Protein AF-A0AAU1U5H2-F1 (afdb_monomer_lite)

Sequence (170 aa):
MNDTTTEPVEILRILGTGVPALSTADEAAEWDKQLREWARSLLPKTRDILGSLPEEAESQRQAITRILGWTLRILDQACSPPRLVDATLHVDHLATACRLLANIVVSVGGGRILCTWCQDYGDDPRLIQVIEAGSGPGGSLFACVSCRARNGLRPLTDKQRLPSPAPAGE

InterPro domains:
  IPR046300 Domain of unknown function DUF6415 [PF19979] (13-102)

Secondary structure (DSSP, 8-state):
-------HHHHHHHHHT-PPPP-SHHHHHHHHHHHHHHHHHHHHHHHHHHHHS-GGGHHHHHHHHHHHHHHHHHHHS-S--SSHHHHHHHHHHHHHHHHHHHHHIIIIIT--EEETTTTEEESS-EEEEEE--SSS--EEEEE-HHHHHHHTPPPGGGS--PPPPPP---

Radius of gyration: 20.09 Å; chains: 1; bounding box: 40×36×72 Å

pLDDT: mean 88.79, std 10.79, range [35.53, 97.5]

Structure (mmCIF, N/CA/C/O backbone):
data_AF-A0AAU1U5H2-F1
#
_entry.id   AF-A0AAU1U5H2-F1
#
loop_
_atom_site.group_PDB
_atom_site.id
_atom_site.type_symbol
_atom_site.label_atom_id
_atom_site.label_alt_id
_atom_site.label_comp_id
_atom_site.label_asym_id
_atom_site.label_entity_id
_atom_site.label_seq_id
_atom_site.pdbx_PDB_ins_code
_atom_site.Cartn_x
_atom_site.Cartn_y
_atom_site.Cartn_z
_atom_site.occupancy
_atom_site.B_iso_or_equiv
_atom_site.auth_seq_id
_atom_site.auth_comp_id
_atom_site.auth_asym_id
_atom_site.auth_atom_id
_atom_site.pdbx_PDB_model_num
ATOM 1 N N . MET A 1 1 ? -13.087 10.249 -23.856 1.00 36.25 1 MET A N 1
ATOM 2 C CA . MET A 1 1 ? -11.828 9.940 -23.146 1.00 36.25 1 MET A CA 1
ATOM 3 C C . MET A 1 1 ? -12.238 9.269 -21.857 1.00 36.25 1 MET A C 1
ATOM 5 O O . MET A 1 1 ? -12.867 9.927 -21.044 1.00 36.25 1 MET A O 1
ATOM 9 N N . ASN A 1 2 ? -12.033 7.957 -21.747 1.00 35.53 2 ASN A N 1
ATOM 10 C CA . ASN A 1 2 ? -12.392 7.230 -20.535 1.00 35.53 2 ASN A CA 1
ATOM 11 C C . ASN A 1 2 ? -11.422 7.655 -19.435 1.00 35.53 2 ASN A C 1
ATOM 13 O O . ASN A 1 2 ? -10.212 7.518 -19.594 1.00 35.53 2 ASN A O 1
ATOM 17 N N . ASP A 1 3 ? -11.969 8.225 -18.371 1.00 42.59 3 ASP A N 1
ATOM 18 C CA . ASP A 1 3 ? -11.254 8.587 -17.156 1.00 42.59 3 ASP A CA 1
ATOM 19 C C . ASP A 1 3 ? -10.918 7.287 -16.409 1.00 42.59 3 ASP A C 1
ATOM 21 O O . ASP A 1 3 ? -11.628 6.848 -15.509 1.00 42.59 3 ASP A O 1
ATOM 25 N N . THR A 1 4 ? -9.897 6.567 -16.880 1.00 55.09 4 THR A N 1
ATOM 26 C CA . THR A 1 4 ? -9.386 5.346 -16.238 1.00 55.09 4 THR A CA 1
ATOM 27 C C . THR A 1 4 ? -8.499 5.721 -15.057 1.00 55.09 4 THR A C 1
ATOM 29 O O . THR A 1 4 ? -7.327 5.358 -14.980 1.00 55.09 4 THR A O 1
ATOM 32 N N . THR A 1 5 ? -9.047 6.480 -14.112 1.00 74.06 5 THR A N 1
ATOM 33 C CA . THR A 1 5 ? -8.438 6.614 -12.795 1.00 74.06 5 THR A CA 1
ATOM 34 C C . THR A 1 5 ? -8.618 5.280 -12.076 1.00 74.06 5 THR A C 1
ATOM 36 O O . THR A 1 5 ? -9.692 4.955 -11.583 1.00 74.06 5 THR A O 1
ATOM 39 N N . THR A 1 6 ? -7.568 4.455 -12.063 1.00 85.62 6 THR A N 1
ATOM 40 C CA . THR A 1 6 ? -7.579 3.203 -11.301 1.00 85.62 6 THR A CA 1
ATOM 41 C C . THR A 1 6 ? -7.810 3.522 -9.826 1.00 85.62 6 THR A C 1
ATOM 43 O O . THR A 1 6 ? -7.083 4.320 -9.226 1.00 85.62 6 THR A O 1
ATOM 46 N N . GLU A 1 7 ? -8.834 2.906 -9.239 1.00 91.25 7 GLU A N 1
ATOM 47 C CA . GLU A 1 7 ? -9.153 3.082 -7.827 1.00 91.25 7 GLU A CA 1
ATOM 48 C C . GLU A 1 7 ? -7.975 2.630 -6.937 1.00 91.25 7 GLU A C 1
ATOM 50 O O . GLU A 1 7 ? -7.360 1.595 -7.209 1.00 91.25 7 GLU A O 1
ATOM 55 N N . PRO A 1 8 ? -7.647 3.345 -5.844 1.00 92.38 8 PRO A N 1
ATOM 56 C CA . PRO A 1 8 ? -6.517 2.996 -4.976 1.00 92.38 8 PRO A CA 1
ATOM 57 C C . PRO A 1 8 ? -6.563 1.564 -4.421 1.00 92.38 8 PRO A C 1
ATOM 59 O O . PRO A 1 8 ? -5.525 0.920 -4.290 1.00 92.38 8 PRO A O 1
ATOM 62 N N . VAL A 1 9 ? -7.760 1.043 -4.126 1.00 89.75 9 VAL A N 1
ATOM 63 C CA . VAL A 1 9 ? -7.949 -0.348 -3.671 1.00 89.75 9 VAL A CA 1
ATOM 64 C C . VAL A 1 9 ? -7.539 -1.343 -4.755 1.00 89.75 9 VAL A C 1
ATOM 66 O O . VAL A 1 9 ? -6.907 -2.355 -4.463 1.00 89.75 9 VAL A O 1
ATOM 69 N N . GLU A 1 10 ? -7.845 -1.037 -6.013 1.00 92.00 10 GLU A N 1
ATOM 70 C CA . GLU A 1 10 ? -7.492 -1.885 -7.146 1.00 92.00 10 GLU A CA 1
ATOM 71 C C . GLU A 1 10 ? -5.977 -1.890 -7.385 1.00 92.00 10 GLU A C 1
ATOM 73 O O . GLU A 1 10 ? -5.389 -2.951 -7.588 1.00 92.00 10 GLU A O 1
ATOM 78 N N . ILE A 1 11 ? -5.315 -0.736 -7.239 1.00 92.94 11 ILE A N 1
ATOM 79 C CA . ILE A 1 11 ? -3.844 -0.646 -7.262 1.00 92.94 11 ILE A CA 1
ATOM 80 C C . ILE A 1 11 ? -3.232 -1.544 -6.177 1.00 92.94 11 ILE A C 1
ATOM 82 O O . ILE A 1 11 ? -2.281 -2.277 -6.445 1.00 92.94 11 ILE A O 1
ATOM 86 N N . LEU A 1 12 ? -3.780 -1.532 -4.956 1.00 91.94 12 LEU A N 1
ATOM 87 C CA . LEU A 1 12 ? -3.311 -2.402 -3.869 1.00 91.94 12 LEU A CA 1
ATOM 88 C C . LEU A 1 12 ? -3.532 -3.880 -4.174 1.00 91.94 12 LEU A C 1
ATOM 90 O O . LEU A 1 12 ? -2.661 -4.687 -3.859 1.00 91.94 12 LEU A O 1
ATOM 94 N N . ARG A 1 13 ? -4.656 -4.232 -4.803 1.00 90.19 13 ARG A N 1
ATOM 95 C CA . ARG A 1 13 ? -4.951 -5.606 -5.216 1.00 90.19 13 ARG A CA 1
ATOM 96 C C . ARG A 1 13 ? -3.956 -6.099 -6.265 1.00 90.19 13 ARG A C 1
ATOM 98 O O . ARG A 1 13 ? -3.394 -7.177 -6.094 1.00 90.19 13 ARG A O 1
ATOM 105 N N . ILE A 1 14 ? -3.701 -5.295 -7.300 1.00 92.25 14 ILE A N 1
ATOM 106 C CA . ILE A 1 14 ? -2.737 -5.613 -8.365 1.00 92.25 14 ILE A CA 1
ATOM 107 C C . ILE A 1 14 ? -1.327 -5.727 -7.785 1.00 92.25 14 ILE A C 1
ATOM 109 O O . ILE A 1 14 ? -0.633 -6.711 -8.011 1.00 92.25 14 ILE A O 1
ATOM 113 N N . LEU A 1 15 ? -0.899 -4.746 -6.990 1.00 92.12 15 LEU A N 1
ATOM 114 C CA . LEU A 1 15 ? 0.436 -4.772 -6.403 1.00 92.12 15 LEU A CA 1
ATOM 115 C C . LEU A 1 15 ? 0.559 -5.809 -5.290 1.00 92.12 15 LEU A C 1
ATOM 117 O O . LEU A 1 15 ? 1.676 -6.206 -4.986 1.00 92.12 15 LEU A O 1
ATOM 121 N N . GLY A 1 16 ? -0.530 -6.260 -4.668 1.00 86.31 16 GLY A N 1
ATOM 122 C CA . GLY A 1 16 ? -0.526 -7.261 -3.598 1.00 86.31 16 GLY A CA 1
ATOM 123 C C . GLY A 1 16 ? 0.064 -8.604 -4.027 1.00 86.31 16 GLY A C 1
ATOM 124 O O . GLY A 1 16 ? 0.671 -9.286 -3.205 1.00 86.31 16 GLY A O 1
ATOM 125 N N . THR A 1 17 ?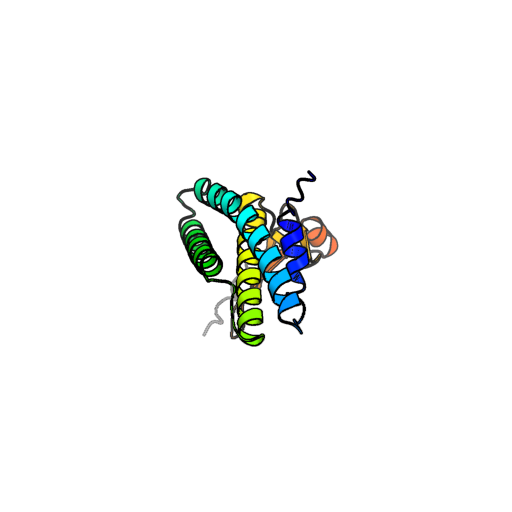 -0.020 -8.941 -5.317 1.00 87.12 17 THR A N 1
ATOM 126 C CA . THR A 1 17 ? 0.615 -10.139 -5.893 1.00 87.12 17 THR A CA 1
ATOM 127 C C . THR A 1 17 ? 2.094 -9.945 -6.239 1.00 87.12 17 THR A C 1
ATOM 129 O O . THR A 1 17 ? 2.753 -10.898 -6.638 1.00 87.12 17 THR A O 1
ATOM 132 N N . GLY A 1 18 ? 2.625 -8.730 -6.069 1.00 86.38 18 GLY A N 1
ATOM 133 C CA . GLY A 1 18 ? 3.958 -8.338 -6.525 1.00 86.38 18 GLY A CA 1
ATOM 134 C C . GLY A 1 18 ? 3.970 -7.883 -7.986 1.00 86.38 18 GLY A C 1
ATOM 135 O O . GLY A 1 18 ? 3.029 -8.135 -8.738 1.00 86.38 18 GLY A O 1
ATOM 136 N N . VAL A 1 19 ? 5.043 -7.189 -8.373 1.00 89.56 19 VAL A N 1
ATOM 137 C CA . VAL A 1 19 ? 5.346 -6.935 -9.788 1.00 89.56 19 VAL A CA 1
ATOM 138 C C . VAL A 1 19 ? 5.769 -8.272 -10.410 1.00 89.56 19 VAL A C 1
ATOM 140 O O . VAL A 1 19 ? 6.526 -9.011 -9.773 1.00 89.56 19 VAL A O 1
ATOM 143 N N . PRO A 1 20 ? 5.279 -8.632 -11.609 1.00 89.62 20 PRO A N 1
ATOM 144 C CA . PRO A 1 20 ? 5.731 -9.840 -12.287 1.00 89.62 20 PRO A CA 1
ATOM 145 C C . PRO A 1 20 ? 7.242 -9.793 -12.537 1.00 89.62 20 PRO A C 1
ATOM 147 O O . PRO A 1 20 ? 7.816 -8.726 -12.741 1.00 89.62 20 PRO A O 1
ATOM 150 N N . ALA A 1 21 ? 7.886 -10.961 -12.554 1.00 93.00 21 ALA A N 1
ATOM 151 C CA . ALA A 1 21 ? 9.296 -11.056 -12.913 1.00 93.00 21 ALA A CA 1
ATOM 152 C C . ALA A 1 21 ? 9.503 -10.531 -14.343 1.00 93.00 21 ALA A C 1
ATOM 154 O O . ALA A 1 21 ? 8.930 -11.067 -15.291 1.00 93.00 21 ALA A O 1
ATOM 155 N N . LEU A 1 22 ? 10.309 -9.479 -14.479 1.00 93.75 22 LEU A N 1
ATOM 156 C CA . LEU A 1 22 ? 10.564 -8.808 -15.749 1.00 93.75 22 LEU A CA 1
ATOM 157 C C . LEU A 1 22 ? 11.704 -9.509 -16.484 1.00 93.75 22 LEU A C 1
ATOM 159 O O . LEU A 1 22 ? 12.770 -9.756 -15.916 1.00 93.75 22 LEU A O 1
ATOM 163 N N . SER A 1 23 ? 11.483 -9.821 -17.755 1.00 93.69 23 SER A N 1
ATOM 164 C CA . SER A 1 23 ? 12.444 -10.528 -18.604 1.00 93.69 23 SER A CA 1
ATOM 165 C C . SER A 1 23 ? 13.082 -9.626 -19.659 1.00 93.69 23 SER A C 1
ATOM 167 O O . SER A 1 23 ? 14.143 -9.953 -20.194 1.00 93.69 23 SER A O 1
ATOM 169 N N . THR A 1 24 ? 12.471 -8.469 -19.933 1.00 94.00 24 THR A N 1
ATOM 170 C CA . THR A 1 24 ? 12.928 -7.524 -20.958 1.00 94.00 24 THR A CA 1
ATOM 171 C C . THR A 1 24 ? 12.901 -6.072 -20.480 1.00 94.00 24 THR A C 1
ATOM 173 O O . THR A 1 24 ? 12.188 -5.706 -19.545 1.00 94.00 24 THR A O 1
ATOM 176 N N . ALA A 1 25 ? 13.694 -5.224 -21.142 1.00 90.31 25 ALA A N 1
ATOM 177 C CA . ALA A 1 25 ? 13.701 -3.786 -20.881 1.00 90.31 25 ALA A CA 1
ATOM 178 C C . ALA A 1 25 ? 12.369 -3.121 -21.268 1.00 90.31 25 ALA A C 1
ATOM 180 O O . ALA A 1 25 ? 11.946 -2.186 -20.594 1.00 90.31 25 ALA A O 1
ATOM 181 N N . ASP A 1 26 ? 11.691 -3.631 -22.299 1.00 91.00 26 ASP A N 1
ATOM 182 C CA . ASP A 1 26 ? 10.397 -3.113 -22.750 1.00 91.00 26 ASP A CA 1
ATOM 183 C C . ASP A 1 26 ? 9.290 -3.392 -21.722 1.00 91.00 26 ASP A C 1
ATOM 185 O O . ASP A 1 26 ? 8.517 -2.495 -21.390 1.00 91.00 26 ASP A O 1
ATOM 189 N N . GLU A 1 27 ? 9.258 -4.599 -21.140 1.00 93.75 27 GLU A N 1
ATOM 190 C CA . GLU A 1 27 ? 8.355 -4.921 -20.023 1.00 93.75 27 GLU A CA 1
ATOM 191 C C . GLU A 1 27 ? 8.597 -3.997 -18.824 1.00 93.75 27 GLU A C 1
ATOM 193 O O . GLU A 1 27 ? 7.647 -3.495 -18.222 1.00 93.75 27 GLU A O 1
ATOM 198 N N . ALA A 1 28 ? 9.867 -3.743 -18.490 1.00 93.12 28 ALA A N 1
ATOM 199 C CA . ALA A 1 28 ? 10.224 -2.832 -17.408 1.00 93.12 28 ALA A CA 1
ATOM 200 C C . ALA A 1 28 ? 9.790 -1.388 -17.697 1.00 93.12 28 ALA A C 1
ATOM 202 O O . ALA A 1 28 ? 9.298 -0.709 -16.796 1.00 93.12 28 ALA A O 1
ATOM 203 N N . ALA A 1 29 ? 9.929 -0.926 -18.942 1.00 91.94 29 ALA A N 1
ATOM 204 C CA . ALA A 1 29 ? 9.507 0.408 -19.357 1.00 91.94 29 ALA A CA 1
ATOM 205 C C . ALA A 1 29 ? 7.981 0.585 -19.291 1.00 91.94 29 ALA A C 1
ATOM 207 O O . ALA A 1 29 ? 7.507 1.629 -18.839 1.00 91.94 29 ALA A O 1
ATOM 208 N N . GLU A 1 30 ? 7.208 -0.432 -19.686 1.00 93.56 30 GLU A N 1
ATOM 209 C CA . GLU A 1 30 ? 5.744 -0.380 -19.597 1.00 93.56 30 GLU A CA 1
ATOM 210 C C . GLU A 1 30 ? 5.274 -0.355 -18.136 1.00 93.56 30 GLU A C 1
ATOM 212 O O . GLU A 1 30 ? 4.434 0.469 -17.763 1.00 93.56 30 GLU A O 1
ATOM 217 N N . TRP A 1 31 ? 5.873 -1.185 -17.275 1.00 94.81 31 TRP A N 1
ATOM 218 C CA . TRP A 1 31 ? 5.592 -1.146 -15.838 1.00 94.81 31 TRP A CA 1
ATOM 219 C C . TRP A 1 31 ? 5.991 0.183 -15.195 1.00 94.81 31 TRP A C 1
ATOM 221 O O . TRP A 1 31 ? 5.205 0.739 -14.428 1.00 94.81 31 TRP A O 1
ATOM 231 N N . ASP A 1 32 ? 7.169 0.729 -15.512 1.00 94.25 32 ASP A N 1
ATOM 232 C CA . ASP A 1 32 ? 7.591 2.050 -15.027 1.00 94.25 32 ASP A CA 1
ATOM 233 C C . ASP A 1 32 ? 6.570 3.131 -15.407 1.00 94.25 32 ASP A C 1
ATOM 235 O O . ASP A 1 32 ? 6.125 3.895 -14.545 1.00 94.25 32 ASP A O 1
ATOM 239 N N . LYS A 1 33 ? 6.133 3.154 -16.671 1.00 94.25 33 LYS A N 1
ATOM 240 C CA . LYS A 1 33 ? 5.122 4.098 -17.155 1.00 94.25 33 LYS A CA 1
ATOM 241 C C . LYS A 1 33 ? 3.811 3.969 -16.374 1.00 94.25 33 LYS A C 1
ATOM 243 O O . LYS A 1 33 ? 3.332 4.971 -15.835 1.00 94.25 33 LYS A O 1
ATOM 248 N N . GLN A 1 34 ? 3.274 2.754 -16.255 1.00 95.12 34 GLN A N 1
ATOM 249 C CA . GLN A 1 34 ? 2.025 2.486 -15.535 1.00 95.12 34 GLN A CA 1
ATOM 250 C C . GLN A 1 34 ? 2.110 2.898 -14.056 1.00 95.12 34 GLN A C 1
ATOM 252 O O . GLN A 1 34 ? 1.203 3.549 -13.528 1.00 95.12 34 GLN A O 1
ATOM 257 N N . LEU A 1 35 ? 3.214 2.563 -13.382 1.00 95.56 35 LEU A N 1
ATOM 258 C CA . LEU A 1 35 ? 3.437 2.908 -11.976 1.00 95.56 35 LEU A CA 1
ATOM 259 C C . LEU A 1 35 ? 3.592 4.418 -11.775 1.00 95.56 35 LEU A C 1
ATOM 261 O O . LEU A 1 35 ? 3.073 4.966 -10.804 1.00 95.56 35 LEU A O 1
ATOM 265 N N . ARG A 1 36 ? 4.260 5.126 -12.691 1.00 95.56 36 ARG A N 1
ATOM 266 C CA . ARG A 1 36 ? 4.358 6.594 -12.640 1.00 95.56 36 ARG A CA 1
ATOM 267 C C . ARG A 1 36 ? 2.996 7.259 -12.787 1.00 95.56 36 ARG A C 1
ATOM 269 O O . ARG A 1 36 ? 2.733 8.246 -12.101 1.00 95.56 36 ARG A O 1
ATOM 276 N N . GLU A 1 37 ? 2.134 6.744 -13.658 1.00 95.62 37 GLU A N 1
ATOM 277 C CA . GLU A 1 37 ? 0.757 7.232 -13.800 1.00 95.62 37 GLU A CA 1
ATOM 278 C C . GLU A 1 37 ? -0.044 7.034 -12.507 1.00 95.62 37 GLU A C 1
ATOM 280 O O . GLU A 1 37 ? -0.654 7.985 -12.010 1.00 95.62 37 GLU A O 1
ATOM 285 N N . TRP A 1 38 ? 0.037 5.849 -11.896 1.00 96.56 38 TRP A N 1
ATOM 286 C CA . TRP A 1 38 ? -0.584 5.584 -10.594 1.00 96.56 38 TRP A CA 1
ATOM 287 C C . TRP A 1 38 ? -0.028 6.467 -9.477 1.00 96.56 38 TRP A C 1
ATOM 289 O O . TRP A 1 38 ? -0.790 7.063 -8.719 1.00 96.56 38 TRP A O 1
ATOM 299 N N . ALA A 1 39 ? 1.292 6.617 -9.375 1.00 96.12 39 ALA A N 1
ATOM 300 C CA . ALA A 1 39 ? 1.897 7.482 -8.369 1.00 96.12 39 ALA A CA 1
ATOM 301 C C . ALA A 1 39 ? 1.419 8.935 -8.524 1.00 96.12 39 ALA A C 1
ATOM 303 O O . ALA A 1 39 ? 1.044 9.571 -7.538 1.00 96.12 39 ALA A O 1
ATOM 304 N N . ARG A 1 40 ? 1.362 9.455 -9.759 1.00 95.75 40 ARG A N 1
ATOM 305 C CA . ARG A 1 40 ? 0.865 10.813 -10.041 1.00 95.75 40 ARG A CA 1
ATOM 306 C C . ARG A 1 40 ? -0.607 10.992 -9.680 1.00 95.75 40 ARG A C 1
ATOM 308 O O . ARG A 1 40 ? -0.960 12.070 -9.210 1.00 95.75 40 ARG A O 1
ATOM 315 N N . SER A 1 41 ? -1.446 9.970 -9.859 1.00 96.19 41 SER A N 1
ATOM 316 C CA . SER A 1 41 ? -2.862 10.039 -9.474 1.00 96.19 41 SER A CA 1
ATOM 317 C C . SER A 1 41 ? -3.075 9.934 -7.955 1.00 96.19 41 SER A C 1
ATOM 319 O O . SER A 1 41 ? -4.010 10.532 -7.419 1.00 96.19 41 SER A O 1
ATOM 321 N N . LEU A 1 42 ? -2.195 9.220 -7.242 1.00 96.12 42 LEU A N 1
ATOM 322 C CA . LEU A 1 42 ? -2.265 9.033 -5.788 1.00 96.12 42 LEU A CA 1
ATOM 323 C C . LEU A 1 42 ? -1.679 10.209 -4.994 1.00 96.12 42 LEU A C 1
ATOM 325 O O . LEU A 1 42 ? -2.225 10.573 -3.955 1.00 96.12 42 LEU A O 1
ATOM 329 N N . LEU A 1 43 ? -0.600 10.827 -5.482 1.00 97.12 43 LEU A N 1
ATOM 330 C CA . LEU A 1 43 ? 0.083 11.948 -4.825 1.00 97.12 43 LEU A CA 1
ATOM 331 C C . LEU A 1 43 ? -0.840 13.091 -4.353 1.00 97.12 43 LEU A C 1
ATOM 333 O O . LEU A 1 43 ? -0.705 13.483 -3.192 1.00 97.12 43 LEU A O 1
ATOM 337 N N . PRO A 1 44 ? -1.750 13.654 -5.179 1.00 97.25 44 PRO A N 1
ATOM 338 C CA . PRO A 1 44 ? -2.656 14.706 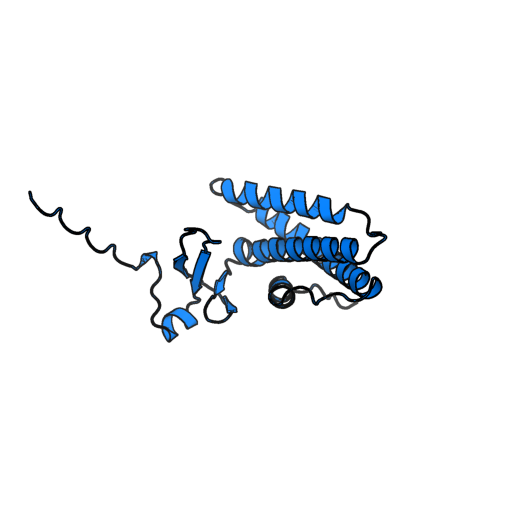-4.714 1.00 97.25 44 PRO A CA 1
ATOM 339 C C . PRO A 1 44 ? -3.574 14.204 -3.593 1.00 97.25 44 PRO A C 1
ATOM 341 O O . PRO A 1 44 ? -3.626 14.830 -2.541 1.00 97.25 44 PRO A O 1
ATOM 344 N N . LYS A 1 45 ? -4.162 13.008 -3.737 1.00 96.12 45 LYS A N 1
ATOM 345 C CA . LYS A 1 45 ? -5.026 12.397 -2.711 1.00 96.12 45 LYS A CA 1
ATOM 346 C C . LYS A 1 45 ? -4.288 12.216 -1.379 1.00 96.12 45 LYS A C 1
ATOM 348 O O . LYS A 1 45 ? -4.828 12.492 -0.313 1.00 96.12 45 LYS A O 1
ATOM 353 N N . THR A 1 46 ? -3.030 11.772 -1.422 1.00 96.44 46 THR A N 1
ATOM 354 C CA . THR A 1 46 ? -2.191 11.630 -0.223 1.00 96.44 46 THR A CA 1
ATOM 355 C C . THR A 1 46 ? -1.870 12.979 0.428 1.00 96.44 46 THR A C 1
ATOM 357 O O . THR A 1 46 ? -1.829 13.064 1.655 1.00 96.44 46 THR A O 1
ATOM 360 N N . ARG A 1 47 ? -1.646 14.038 -0.363 1.00 97.50 47 ARG A N 1
ATOM 361 C CA . ARG A 1 47 ? -1.425 15.397 0.161 1.00 97.50 47 ARG A CA 1
ATOM 362 C C . ARG A 1 47 ? -2.678 15.964 0.818 1.00 97.50 47 ARG A C 1
ATOM 364 O O . ARG A 1 47 ? -2.558 16.552 1.888 1.00 97.50 47 ARG A O 1
ATOM 371 N N . ASP A 1 48 ? -3.846 15.737 0.227 1.00 96.56 48 ASP A N 1
ATOM 372 C CA . ASP A 1 48 ? -5.123 16.170 0.801 1.00 96.56 48 ASP A CA 1
ATOM 373 C C . ASP A 1 48 ? -5.347 15.516 2.171 1.00 96.56 48 ASP A C 1
ATOM 375 O O . ASP A 1 48 ? -5.637 16.206 3.148 1.00 96.56 48 ASP A O 1
ATOM 379 N N . ILE A 1 49 ? -5.084 14.207 2.276 1.00 94.94 49 ILE A N 1
ATOM 380 C CA . ILE A 1 49 ? -5.137 13.467 3.547 1.00 94.94 49 ILE A CA 1
ATOM 381 C C . ILE A 1 49 ? -4.154 14.038 4.570 1.00 94.94 49 ILE A C 1
ATOM 383 O O . ILE A 1 49 ? -4.513 14.237 5.727 1.00 94.94 49 ILE A O 1
ATOM 387 N N . LEU A 1 50 ? -2.911 14.318 4.164 1.00 95.62 50 LEU A N 1
ATOM 388 C CA . LEU A 1 50 ? -1.928 14.941 5.054 1.00 95.62 50 LEU A CA 1
ATOM 389 C C . LEU A 1 50 ? -2.421 16.302 5.571 1.00 95.62 50 LEU A C 1
ATOM 391 O O . LEU A 1 50 ? -2.219 16.620 6.743 1.00 95.62 50 LEU A O 1
ATOM 395 N N . GLY A 1 51 ? -3.072 17.089 4.711 1.00 94.38 51 GLY A N 1
ATOM 396 C CA . GLY A 1 51 ? -3.684 18.365 5.073 1.00 94.38 51 GLY A CA 1
ATOM 397 C C . GLY A 1 51 ? -4.836 18.217 6.068 1.00 94.38 51 GLY A C 1
ATOM 398 O O . GLY A 1 51 ? -4.959 19.046 6.966 1.00 94.38 51 GLY A O 1
ATOM 399 N N . SER A 1 52 ? -5.627 17.145 5.958 1.00 95.56 52 SER A N 1
ATOM 400 C CA . SER A 1 52 ? -6.801 16.898 6.804 1.00 95.56 52 SER A CA 1
ATOM 401 C C . SER A 1 52 ? -6.507 16.203 8.137 1.00 95.56 52 SER A C 1
ATOM 403 O O . SER A 1 52 ? -7.423 16.034 8.939 1.00 95.56 52 SER A O 1
ATOM 405 N N . LEU A 1 53 ? -5.277 15.740 8.378 1.00 92.50 53 LEU A N 1
ATOM 406 C CA . LEU A 1 53 ? -4.940 15.065 9.634 1.00 92.50 53 LEU A CA 1
ATOM 407 C C . LEU A 1 53 ? -5.046 16.020 10.837 1.00 92.50 53 LEU A C 1
ATOM 409 O O . LEU A 1 53 ? -4.646 17.179 10.727 1.00 92.50 53 LEU A O 1
ATOM 413 N N . PRO A 1 54 ? -5.510 15.554 12.006 1.00 92.94 54 PRO A N 1
ATOM 414 C CA . PRO A 1 54 ? -5.516 16.372 13.217 1.00 92.94 54 PRO A CA 1
ATOM 415 C C . PRO A 1 54 ? -4.082 16.648 13.716 1.00 92.94 54 PRO A C 1
ATOM 417 O O . PRO A 1 54 ? -3.124 16.006 13.270 1.00 92.94 54 PRO A O 1
ATOM 420 N N . GLU A 1 55 ? -3.909 17.620 14.615 1.00 88.81 55 GLU A N 1
ATOM 421 C CA . GLU A 1 55 ? -2.584 18.002 15.142 1.00 88.81 55 GLU A CA 1
ATOM 422 C C . GLU A 1 55 ? -1.971 16.897 16.013 1.00 88.81 55 GLU A C 1
ATOM 424 O O . GLU A 1 55 ? -0.766 16.653 15.977 1.00 88.81 55 GLU A O 1
ATOM 429 N N . GLU A 1 56 ? -2.804 16.140 16.727 1.00 92.12 56 GLU A N 1
ATOM 430 C CA . GLU A 1 56 ? -2.381 15.036 17.592 1.00 92.12 56 GLU A CA 1
ATOM 431 C C . GLU A 1 56 ? -1.802 13.850 16.797 1.00 92.12 56 GLU A C 1
ATOM 433 O O . GLU A 1 56 ? -1.140 12.974 17.356 1.00 92.12 56 GLU A O 1
ATOM 438 N N . ALA A 1 57 ? -2.008 13.824 15.476 1.00 91.94 57 ALA A N 1
ATOM 439 C CA . ALA A 1 57 ? -1.506 12.797 14.568 1.00 91.94 57 ALA A CA 1
ATOM 440 C C . ALA A 1 57 ? -0.076 13.074 14.053 1.00 91.94 57 ALA A C 1
ATOM 442 O O . ALA A 1 57 ? 0.287 12.626 12.962 1.00 91.94 57 ALA A O 1
ATOM 443 N N . GLU A 1 58 ? 0.765 13.778 14.819 1.00 92.12 58 GLU A N 1
ATOM 444 C CA . GLU A 1 58 ? 2.110 14.212 14.399 1.00 92.12 58 GLU A CA 1
ATOM 445 C C . GLU A 1 58 ? 2.982 13.064 13.859 1.00 92.12 58 GLU A C 1
ATOM 447 O O . GLU A 1 58 ? 3.602 13.170 12.799 1.00 92.12 58 GLU A O 1
ATOM 452 N N . SER A 1 59 ? 2.959 11.901 14.516 1.00 87.56 59 SER A N 1
ATOM 453 C CA . SER A 1 59 ? 3.703 10.722 14.042 1.00 87.56 59 SER A CA 1
ATOM 454 C C . SER A 1 59 ? 3.235 10.242 12.659 1.00 87.56 59 SER A C 1
ATOM 456 O O . SER A 1 59 ? 4.055 9.859 11.819 1.00 87.56 59 SER A O 1
ATOM 458 N N . GLN A 1 60 ? 1.923 10.284 12.392 1.00 90.56 60 GLN A N 1
ATOM 459 C CA . GLN A 1 60 ? 1.362 9.933 11.083 1.00 90.56 60 GLN A CA 1
ATOM 460 C C . GLN A 1 60 ? 1.719 10.993 10.035 1.00 90.56 60 GLN A C 1
ATOM 462 O O . GLN A 1 60 ? 2.165 10.636 8.942 1.00 90.56 60 GLN A O 1
ATOM 467 N N . ARG A 1 61 ? 1.612 12.285 10.381 1.00 93.38 61 ARG A N 1
ATOM 468 C CA . ARG A 1 61 ? 2.016 13.408 9.518 1.00 93.38 61 ARG A CA 1
ATOM 469 C C . ARG A 1 61 ? 3.478 13.284 9.088 1.00 93.38 61 ARG A C 1
ATOM 471 O O . ARG A 1 61 ? 3.781 13.359 7.893 1.00 93.38 61 ARG A O 1
ATOM 478 N N . GLN A 1 62 ? 4.380 13.003 10.029 1.00 92.88 62 GLN A N 1
ATOM 479 C CA . GLN A 1 62 ? 5.804 12.822 9.748 1.00 92.88 62 GLN A CA 1
ATOM 480 C C . GLN A 1 62 ? 6.076 11.588 8.871 1.00 92.88 62 GLN A C 1
ATOM 482 O O . GLN A 1 62 ? 6.932 11.626 7.983 1.00 92.88 62 GLN A O 1
ATOM 487 N N . ALA A 1 63 ? 5.368 10.477 9.098 1.00 93.19 63 ALA A N 1
ATOM 488 C CA . ALA A 1 63 ? 5.495 9.276 8.272 1.00 93.19 63 ALA A CA 1
ATOM 489 C C . ALA A 1 63 ? 5.031 9.522 6.825 1.00 93.19 63 ALA A C 1
ATOM 491 O O . ALA A 1 63 ? 5.781 9.240 5.888 1.00 93.19 63 ALA A O 1
ATOM 492 N N . ILE A 1 64 ? 3.848 10.115 6.637 1.00 94.81 64 ILE A N 1
ATOM 493 C CA . ILE A 1 64 ? 3.302 10.438 5.308 1.00 94.81 64 ILE A CA 1
ATOM 494 C C . ILE A 1 64 ? 4.209 11.433 4.577 1.00 94.81 64 ILE A C 1
ATOM 496 O O . ILE A 1 64 ? 4.513 11.236 3.402 1.00 94.81 64 ILE A O 1
ATOM 500 N N . THR A 1 65 ? 4.722 12.449 5.274 1.00 96.69 65 THR A N 1
ATOM 501 C CA . THR A 1 65 ? 5.662 13.426 4.699 1.00 96.69 65 THR A CA 1
ATOM 502 C C . THR A 1 65 ? 6.937 12.754 4.181 1.00 96.69 65 THR A C 1
ATOM 504 O O . THR A 1 65 ? 7.381 13.041 3.067 1.00 96.69 65 THR A O 1
ATOM 507 N N . ARG A 1 66 ? 7.509 11.808 4.941 1.00 96.88 66 ARG A N 1
ATOM 508 C CA . ARG A 1 66 ? 8.682 11.032 4.501 1.00 96.88 66 ARG A CA 1
ATOM 509 C C . ARG A 1 66 ? 8.382 10.185 3.265 1.00 96.88 66 ARG A C 1
ATOM 511 O O . ARG A 1 66 ? 9.202 10.160 2.347 1.00 96.88 66 ARG A O 1
ATOM 518 N N . ILE A 1 67 ? 7.218 9.535 3.224 1.00 96.31 67 ILE A N 1
ATOM 519 C CA . ILE A 1 67 ? 6.777 8.723 2.078 1.00 96.31 67 ILE A CA 1
ATOM 520 C C . ILE A 1 67 ? 6.591 9.595 0.832 1.00 96.31 67 ILE A C 1
ATOM 522 O O . ILE A 1 67 ? 7.095 9.239 -0.233 1.00 96.31 67 ILE A O 1
ATOM 526 N N . LEU A 1 68 ? 5.941 10.757 0.961 1.00 96.94 68 LEU A N 1
ATOM 527 C CA . LEU A 1 68 ? 5.785 11.721 -0.133 1.00 96.94 68 LEU A CA 1
ATOM 528 C C . LEU A 1 68 ? 7.146 12.182 -0.665 1.00 96.94 68 LEU A C 1
ATOM 530 O O . LEU A 1 68 ? 7.390 12.109 -1.868 1.00 96.94 68 LEU A O 1
ATOM 534 N N . GLY A 1 69 ? 8.051 12.602 0.223 1.00 96.19 69 GLY A N 1
ATOM 535 C CA . GLY A 1 69 ? 9.389 13.051 -0.167 1.00 96.19 69 GLY A CA 1
ATOM 536 C C . GLY A 1 69 ? 10.212 11.956 -0.852 1.00 96.19 69 GLY A C 1
ATOM 537 O O . GLY A 1 69 ? 10.887 12.218 -1.844 1.00 96.19 69 GLY A O 1
ATOM 538 N N . TRP A 1 70 ? 10.144 10.716 -0.361 1.00 97.31 70 TRP A N 1
ATOM 539 C CA . TRP A 1 70 ? 10.817 9.580 -0.995 1.00 97.31 70 TRP A CA 1
ATOM 540 C C . TRP A 1 70 ? 10.218 9.229 -2.362 1.00 97.31 70 TRP A C 1
ATOM 542 O O . TRP A 1 70 ? 10.971 9.060 -3.318 1.00 97.31 70 TRP A O 1
ATOM 552 N N . THR A 1 71 ? 8.889 9.210 -2.480 1.00 96.06 71 THR A N 1
ATOM 553 C CA . THR A 1 71 ? 8.189 8.935 -3.747 1.00 96.06 71 THR A CA 1
ATOM 554 C C . THR A 1 71 ? 8.554 9.962 -4.817 1.00 96.06 71 THR A C 1
ATOM 556 O O . THR A 1 71 ? 8.876 9.586 -5.941 1.00 96.06 71 THR A O 1
ATOM 559 N N . LEU A 1 72 ? 8.563 11.254 -4.471 1.00 96.50 72 LEU A N 1
ATOM 560 C CA . LEU A 1 72 ? 8.942 12.315 -5.410 1.00 96.50 72 LEU A CA 1
ATOM 561 C C . LEU A 1 72 ? 10.381 12.144 -5.909 1.00 96.50 72 LEU A C 1
ATOM 563 O O . LEU A 1 72 ? 10.616 12.254 -7.105 1.00 96.50 72 LEU A O 1
ATOM 567 N N . ARG A 1 73 ? 11.323 11.765 -5.033 1.00 95.88 73 ARG A N 1
ATOM 568 C CA . ARG A 1 73 ? 12.703 11.468 -5.455 1.00 95.88 73 ARG A CA 1
ATOM 569 C C . ARG A 1 73 ? 12.793 10.304 -6.441 1.00 95.88 73 ARG A C 1
ATOM 571 O O . ARG A 1 73 ? 13.597 10.380 -7.360 1.00 95.88 73 ARG A O 1
ATOM 578 N N . ILE A 1 74 ? 12.000 9.245 -6.263 1.00 94.06 74 ILE A N 1
ATOM 579 C CA . ILE A 1 74 ? 11.963 8.124 -7.220 1.00 94.06 74 ILE A CA 1
ATOM 580 C C . ILE A 1 74 ? 11.371 8.584 -8.556 1.00 94.06 74 ILE A C 1
ATOM 582 O O . ILE A 1 74 ? 11.877 8.226 -9.615 1.00 94.06 74 ILE A O 1
ATOM 586 N N . LEU A 1 75 ? 10.315 9.400 -8.525 1.00 93.38 75 LEU A N 1
ATOM 587 C CA . LEU A 1 75 ? 9.701 9.929 -9.743 1.00 93.38 75 LEU A CA 1
ATOM 588 C C . LEU A 1 75 ? 10.635 10.871 -10.512 1.00 93.38 75 LEU A C 1
ATOM 590 O O . LEU A 1 75 ? 10.611 10.854 -11.742 1.00 93.38 75 LEU A O 1
ATOM 594 N N . ASP A 1 76 ? 11.470 11.641 -9.819 1.00 93.56 76 ASP A N 1
ATOM 595 C CA . ASP A 1 76 ? 12.437 12.546 -10.448 1.00 93.56 76 ASP A CA 1
ATOM 596 C C . ASP A 1 76 ? 13.652 11.812 -11.043 1.00 93.56 76 ASP A C 1
ATOM 598 O O . ASP A 1 76 ? 14.361 12.371 -11.882 1.00 93.56 76 ASP A O 1
ATOM 602 N N . GLN A 1 77 ? 13.902 10.553 -10.663 1.00 89.19 77 GLN A N 1
ATOM 603 C CA . GLN A 1 77 ? 14.956 9.752 -11.287 1.00 89.19 77 GLN A CA 1
ATOM 604 C C . GLN A 1 77 ? 14.606 9.463 -12.753 1.00 89.19 77 GLN A C 1
ATOM 606 O O . GLN A 1 77 ? 13.534 8.935 -13.075 1.00 89.19 77 GLN A O 1
ATOM 611 N N . ALA A 1 78 ? 15.528 9.828 -13.649 1.00 74.56 78 ALA A N 1
ATOM 612 C CA . ALA A 1 78 ? 15.370 9.643 -15.084 1.00 74.56 78 ALA A CA 1
ATOM 613 C C . ALA A 1 78 ? 15.243 8.152 -15.435 1.00 74.56 78 ALA A C 1
ATOM 615 O O . ALA A 1 78 ? 16.048 7.324 -15.008 1.00 74.56 78 ALA A O 1
ATOM 616 N N . CYS A 1 79 ? 14.245 7.824 -16.256 1.00 63.56 79 CYS A N 1
ATOM 617 C CA . CYS A 1 79 ? 13.995 6.466 -16.720 1.00 63.56 79 CYS A CA 1
ATOM 618 C C . CYS A 1 79 ? 14.902 6.148 -17.915 1.00 63.56 79 CYS A C 1
ATOM 620 O O . CYS A 1 79 ? 14.496 6.245 -19.070 1.00 63.56 79 CYS A O 1
ATOM 622 N N . SER A 1 80 ? 16.176 5.865 -17.656 1.00 64.62 80 SER A N 1
ATOM 623 C CA . SER A 1 80 ? 17.075 5.259 -18.652 1.00 64.62 80 SER A CA 1
ATOM 624 C C . SER A 1 80 ? 18.178 4.424 -17.989 1.00 64.62 80 SER A C 1
ATOM 626 O O . SER A 1 80 ? 19.364 4.688 -18.203 1.00 64.62 80 SER A O 1
ATOM 628 N N . PRO A 1 81 ? 17.833 3.427 -17.153 1.00 72.12 81 PRO A N 1
ATOM 629 C CA . PRO A 1 81 ? 18.823 2.457 -16.716 1.00 72.12 81 PRO A CA 1
ATOM 630 C C . PRO A 1 81 ? 19.348 1.672 -17.934 1.00 72.12 81 PRO A C 1
ATOM 632 O O . PRO A 1 81 ? 18.554 1.102 -18.681 1.00 72.12 81 PRO A O 1
ATOM 635 N N . PRO A 1 82 ? 20.672 1.592 -18.155 1.00 74.31 82 PRO A N 1
ATOM 636 C CA . PRO A 1 82 ? 21.242 0.879 -19.301 1.00 74.31 82 PRO A CA 1
ATOM 637 C C . PRO A 1 82 ? 21.157 -0.652 -19.170 1.00 74.31 82 PRO A C 1
ATOM 639 O O . PRO A 1 82 ? 21.527 -1.368 -20.099 1.00 74.31 82 PRO A O 1
ATOM 642 N N . ARG A 1 83 ? 20.729 -1.175 -18.012 1.00 91.06 83 ARG A N 1
ATOM 643 C CA . ARG A 1 83 ? 20.684 -2.609 -17.701 1.00 91.06 83 ARG A CA 1
ATOM 644 C C . ARG A 1 83 ? 19.316 -3.002 -17.150 1.00 91.06 83 ARG A C 1
ATOM 646 O O . ARG A 1 83 ? 18.739 -2.283 -16.339 1.00 91.06 83 ARG A O 1
ATOM 653 N N . LEU A 1 84 ? 18.855 -4.201 -17.514 1.00 91.25 84 LEU A N 1
ATOM 654 C CA . LEU A 1 84 ? 17.585 -4.768 -17.041 1.00 91.25 84 LEU A CA 1
ATOM 655 C C . LEU A 1 84 ? 17.501 -4.867 -15.508 1.00 91.25 84 LEU A C 1
ATOM 657 O O . LEU A 1 84 ? 16.444 -4.629 -14.934 1.00 91.25 84 LEU A O 1
ATOM 661 N N . VAL A 1 85 ? 18.613 -5.180 -14.835 1.00 92.31 85 VAL A N 1
ATOM 662 C CA . VAL A 1 85 ? 18.668 -5.265 -13.363 1.00 92.31 85 VAL A CA 1
ATOM 663 C C . VAL A 1 85 ? 18.359 -3.913 -12.717 1.00 92.31 85 VAL A C 1
ATOM 665 O O . VAL A 1 85 ? 17.564 -3.847 -11.784 1.00 92.31 85 VAL A O 1
ATOM 668 N N . ASP A 1 86 ? 18.931 -2.833 -13.251 1.00 92.06 86 ASP A N 1
ATOM 669 C CA . ASP A 1 86 ? 18.701 -1.477 -12.749 1.00 92.06 86 ASP A CA 1
ATOM 670 C C . ASP A 1 86 ? 17.252 -1.032 -13.031 1.00 92.06 86 ASP A C 1
ATOM 672 O O . ASP A 1 86 ? 16.616 -0.407 -12.183 1.00 92.06 86 ASP A O 1
ATOM 676 N N . ALA A 1 87 ? 16.700 -1.417 -14.190 1.00 91.50 87 ALA A N 1
ATOM 677 C CA . ALA A 1 87 ? 15.296 -1.185 -14.534 1.00 91.50 87 ALA A CA 1
ATOM 678 C C . ALA A 1 87 ? 14.336 -1.912 -13.583 1.00 91.50 87 ALA A C 1
ATOM 680 O O . ALA A 1 87 ? 13.382 -1.315 -13.094 1.00 91.50 87 ALA A O 1
ATOM 681 N N . THR A 1 88 ? 14.622 -3.178 -13.273 1.00 92.62 88 THR A N 1
ATOM 682 C CA . THR A 1 88 ? 13.804 -4.000 -12.368 1.00 92.62 88 THR A CA 1
ATOM 683 C C . THR A 1 88 ? 13.801 -3.422 -10.958 1.00 92.62 88 THR A C 1
ATOM 685 O O . THR A 1 88 ? 12.738 -3.227 -10.377 1.00 92.62 88 THR A O 1
ATOM 688 N N . LEU A 1 89 ? 14.977 -3.049 -10.439 1.00 92.69 89 LEU A N 1
ATOM 689 C CA . LEU A 1 89 ? 15.093 -2.415 -9.124 1.00 92.69 89 LEU A CA 1
ATOM 690 C C . LEU A 1 89 ? 14.307 -1.097 -9.050 1.00 92.69 89 LEU A C 1
ATOM 692 O O . LEU A 1 89 ? 13.650 -0.806 -8.050 1.00 92.69 89 LEU A O 1
ATOM 696 N N . HIS A 1 90 ? 14.367 -0.288 -10.109 1.00 93.44 90 HIS A N 1
ATOM 697 C CA . HIS A 1 90 ? 13.612 0.961 -10.186 1.00 93.44 90 HIS A CA 1
ATOM 698 C C . HIS A 1 90 ? 12.094 0.721 -10.213 1.00 93.44 90 HIS A C 1
ATOM 700 O O . HIS A 1 90 ? 11.354 1.377 -9.475 1.00 93.44 90 HIS A O 1
ATOM 706 N N . VAL A 1 91 ? 11.631 -0.263 -10.991 1.00 94.62 91 VAL A N 1
ATOM 707 C CA . VAL A 1 91 ? 10.223 -0.689 -11.006 1.00 94.62 91 VAL A CA 1
ATOM 708 C C . VAL A 1 91 ? 9.776 -1.170 -9.619 1.00 94.62 91 VAL A C 1
ATOM 710 O O . VAL A 1 91 ? 8.710 -0.761 -9.157 1.00 94.62 91 VAL A O 1
ATOM 713 N N . ASP A 1 92 ? 10.594 -1.945 -8.903 1.00 93.56 92 ASP A N 1
ATOM 714 C CA . ASP A 1 92 ? 10.287 -2.399 -7.538 1.00 93.56 92 ASP A CA 1
ATOM 715 C C . ASP A 1 92 ? 10.151 -1.232 -6.547 1.00 93.56 92 ASP A C 1
ATOM 717 O O . ASP A 1 92 ? 9.238 -1.206 -5.707 1.00 93.56 92 ASP A O 1
ATOM 721 N N . HIS A 1 93 ? 11.023 -0.224 -6.653 1.00 94.31 93 HIS A N 1
ATOM 722 C CA . HIS A 1 93 ? 10.920 0.994 -5.849 1.00 94.31 93 HIS A CA 1
ATOM 723 C C . HIS A 1 93 ? 9.637 1.776 -6.158 1.00 94.31 93 HIS A C 1
ATOM 725 O O . HIS A 1 93 ? 8.937 2.191 -5.229 1.00 94.31 93 HIS A O 1
ATOM 731 N N . LEU A 1 94 ? 9.286 1.942 -7.437 1.00 95.25 94 LEU A N 1
ATOM 732 C CA . LEU A 1 94 ? 8.039 2.595 -7.846 1.00 95.25 94 LEU A CA 1
ATOM 733 C C . LEU A 1 94 ? 6.796 1.823 -7.396 1.00 95.25 94 LEU A C 1
ATOM 735 O O . LEU A 1 94 ? 5.839 2.431 -6.912 1.00 95.25 94 LEU A O 1
ATOM 739 N N . ALA A 1 95 ? 6.809 0.496 -7.502 1.00 95.62 95 ALA A N 1
ATOM 740 C CA . ALA A 1 95 ? 5.727 -0.359 -7.0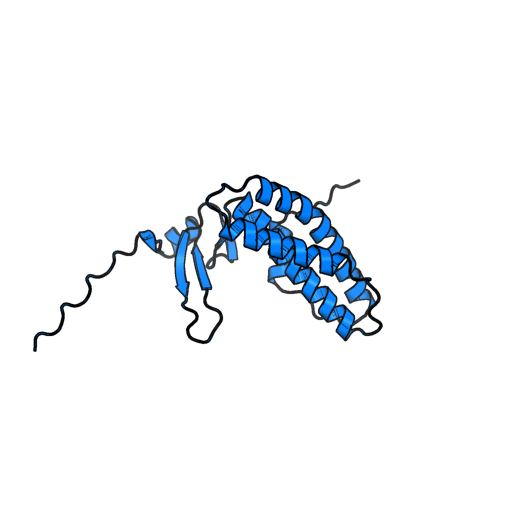30 1.00 95.62 95 ALA A CA 1
ATOM 741 C C . ALA A 1 95 ? 5.553 -0.238 -5.514 1.00 95.62 95 ALA A C 1
ATOM 743 O O . ALA A 1 95 ? 4.435 -0.091 -5.016 1.00 95.62 95 ALA A O 1
ATOM 744 N N . THR A 1 96 ? 6.661 -0.203 -4.774 1.00 95.00 96 THR A N 1
ATOM 745 C CA . THR A 1 96 ? 6.647 0.042 -3.328 1.00 95.00 96 THR A CA 1
ATOM 746 C C . THR A 1 96 ? 6.073 1.423 -3.003 1.00 95.00 96 THR A C 1
ATOM 748 O O . THR A 1 96 ? 5.215 1.534 -2.125 1.00 95.00 96 THR A O 1
ATOM 751 N N . ALA A 1 97 ? 6.466 2.467 -3.737 1.00 94.88 97 ALA A N 1
ATOM 752 C CA . ALA A 1 97 ? 5.919 3.814 -3.577 1.00 94.88 97 ALA A CA 1
ATOM 753 C C . ALA A 1 97 ? 4.407 3.860 -3.844 1.00 94.88 97 ALA A C 1
ATOM 755 O O . ALA A 1 97 ? 3.653 4.358 -3.007 1.00 94.88 97 ALA A O 1
ATOM 756 N N . CYS A 1 98 ? 3.942 3.259 -4.943 1.00 96.62 98 CYS A N 1
ATOM 757 C CA . CYS A 1 98 ? 2.516 3.155 -5.260 1.00 96.62 98 CYS A CA 1
ATOM 758 C C . CYS A 1 98 ? 1.743 2.414 -4.165 1.00 96.62 98 CYS A C 1
ATOM 760 O O . CYS A 1 98 ? 0.694 2.887 -3.728 1.00 96.62 98 CYS A O 1
ATOM 762 N N . ARG A 1 99 ? 2.278 1.293 -3.664 1.00 95.06 99 ARG A N 1
ATOM 763 C CA . ARG A 1 99 ? 1.654 0.519 -2.583 1.00 95.06 99 ARG A CA 1
ATOM 764 C C . ARG A 1 99 ? 1.545 1.334 -1.293 1.00 95.06 99 ARG A C 1
ATOM 766 O O . ARG A 1 99 ? 0.519 1.263 -0.621 1.00 95.06 99 ARG A O 1
ATOM 773 N N . LEU A 1 100 ? 2.570 2.106 -0.932 1.00 94.62 100 LEU A N 1
ATOM 774 C CA . LEU A 1 100 ? 2.533 2.963 0.258 1.00 94.62 100 LEU A CA 1
ATOM 775 C C . LEU A 1 100 ? 1.526 4.108 0.101 1.00 94.62 100 LEU A C 1
ATOM 777 O O . LEU A 1 100 ? 0.701 4.311 0.990 1.00 94.62 100 LEU A O 1
ATOM 781 N N . LEU A 1 101 ? 1.544 4.815 -1.034 1.00 95.69 101 LEU A N 1
ATOM 782 C CA . LEU A 1 101 ? 0.599 5.900 -1.311 1.00 95.69 101 LEU A CA 1
ATOM 783 C C . LEU A 1 101 ? -0.849 5.401 -1.317 1.00 95.69 101 LEU A C 1
ATOM 785 O O . LEU A 1 101 ? -1.701 5.975 -0.640 1.00 95.69 101 LEU A O 1
ATOM 789 N N . ALA A 1 102 ? -1.125 4.302 -2.021 1.00 94.38 102 ALA A N 1
ATOM 790 C CA . ALA A 1 102 ? -2.460 3.724 -2.074 1.00 94.38 102 ALA A CA 1
ATOM 791 C C . ALA A 1 102 ? -2.925 3.253 -0.688 1.00 94.38 102 ALA A C 1
ATOM 793 O O . ALA A 1 102 ? -4.068 3.510 -0.317 1.00 94.38 102 ALA A O 1
ATOM 794 N N . ASN A 1 103 ? -2.039 2.662 0.126 1.00 91.81 103 ASN A N 1
ATOM 795 C CA . ASN A 1 103 ? -2.373 2.302 1.507 1.00 91.81 103 ASN A CA 1
ATOM 796 C C . ASN A 1 103 ? -2.727 3.520 2.361 1.00 91.81 103 ASN A C 1
ATOM 798 O O . ASN A 1 103 ? -3.668 3.432 3.147 1.00 91.81 103 ASN A O 1
ATOM 802 N N . ILE A 1 104 ? -2.020 4.646 2.212 1.00 93.12 104 ILE A N 1
ATOM 803 C CA . ILE A 1 104 ? -2.381 5.890 2.908 1.00 93.12 104 ILE A CA 1
ATOM 804 C C . ILE A 1 104 ? -3.774 6.344 2.466 1.00 93.12 104 ILE A C 1
ATOM 806 O O . ILE A 1 104 ? -4.615 6.632 3.315 1.00 93.12 104 ILE A O 1
ATOM 810 N N . VAL A 1 105 ? -4.042 6.353 1.156 1.00 93.25 105 VAL A N 1
ATOM 811 C CA . VAL A 1 105 ? -5.341 6.784 0.617 1.00 93.25 105 VAL A CA 1
ATOM 812 C C . VAL A 1 105 ? -6.487 5.920 1.139 1.00 93.25 105 VAL A C 1
ATOM 814 O O . VAL A 1 105 ? -7.476 6.449 1.640 1.00 93.25 105 VAL A O 1
ATOM 817 N N . VAL A 1 106 ? -6.338 4.598 1.089 1.00 89.88 106 VAL A N 1
ATOM 818 C CA . VAL A 1 106 ? -7.386 3.660 1.515 1.00 89.88 106 VAL A CA 1
ATOM 819 C C . VAL A 1 106 ? -7.535 3.623 3.039 1.00 89.88 106 VAL A C 1
ATOM 821 O O . VAL A 1 106 ? -8.656 3.668 3.546 1.00 89.88 106 VAL A O 1
ATOM 824 N N . SER A 1 107 ? -6.424 3.586 3.778 1.00 87.62 107 SER A N 1
ATOM 825 C CA . SER A 1 107 ? -6.451 3.361 5.230 1.00 87.62 107 SER A CA 1
ATOM 826 C C . SER A 1 107 ? -6.662 4.627 6.030 1.00 87.62 107 SER A C 1
ATOM 828 O O . SER A 1 107 ? -7.495 4.647 6.931 1.00 87.62 107 SER A O 1
ATOM 830 N N . VAL A 1 108 ? -5.922 5.685 5.711 1.00 85.50 108 VAL A N 1
ATOM 831 C CA . VAL A 1 108 ? -6.004 6.945 6.454 1.00 85.50 108 VAL A CA 1
ATOM 832 C C . VAL A 1 108 ? -7.160 7.790 5.928 1.00 85.50 108 VAL A C 1
ATOM 834 O O . VAL A 1 108 ? -7.926 8.321 6.721 1.00 85.50 108 VAL A O 1
ATOM 837 N N . GLY A 1 109 ? -7.324 7.872 4.603 1.00 79.62 109 GLY A N 1
ATOM 838 C CA . GLY A 1 109 ? -8.412 8.640 3.991 1.00 79.62 109 GLY A CA 1
ATOM 839 C C . GLY A 1 109 ? -9.773 7.947 4.067 1.00 79.62 109 GLY A C 1
ATOM 840 O O . GLY A 1 109 ? -10.782 8.600 4.312 1.00 79.62 109 GLY A O 1
ATOM 841 N N . GLY A 1 110 ? -9.808 6.627 3.867 1.00 81.44 110 GLY A N 1
ATOM 842 C CA . GLY A 1 110 ? -11.053 5.852 3.837 1.00 81.44 110 GLY A CA 1
ATOM 843 C C . GLY A 1 110 ? -11.418 5.148 5.145 1.00 81.44 110 GLY A C 1
ATOM 844 O O . GLY A 1 110 ? -12.510 4.598 5.238 1.00 81.44 110 GLY A O 1
ATOM 845 N N . GLY A 1 111 ? -10.518 5.100 6.135 1.00 82.44 111 GLY A N 1
ATOM 846 C CA . GLY A 1 111 ? -10.719 4.306 7.354 1.00 82.44 111 GLY A CA 1
ATOM 847 C C . GLY A 1 111 ? -10.772 2.790 7.110 1.00 82.44 111 GLY A C 1
ATOM 848 O O . GLY A 1 111 ? -11.239 2.043 7.972 1.00 82.44 111 GLY A O 1
ATOM 849 N N . ARG A 1 112 ? -10.316 2.319 5.939 1.00 84.50 112 ARG A N 1
ATOM 850 C CA . ARG A 1 112 ? -10.374 0.909 5.527 1.00 84.50 112 ARG A CA 1
ATOM 851 C C . ARG A 1 112 ? -9.011 0.251 5.667 1.00 84.50 112 ARG A C 1
ATOM 853 O O . ARG A 1 112 ? -8.025 0.700 5.108 1.00 84.50 112 ARG A O 1
ATOM 860 N N . ILE A 1 113 ? -8.953 -0.878 6.349 1.00 86.62 113 ILE A N 1
ATOM 861 C CA . ILE A 1 113 ? -7.724 -1.643 6.596 1.00 86.62 113 ILE A CA 1
ATOM 862 C C . ILE A 1 113 ? -7.921 -3.038 6.013 1.00 86.62 113 ILE A C 1
ATOM 864 O O . ILE A 1 113 ? -9.020 -3.600 6.071 1.00 86.62 113 ILE A O 1
ATOM 868 N N . LEU A 1 114 ? -6.848 -3.594 5.454 1.00 88.62 114 LEU A N 1
ATOM 869 C CA . LEU A 1 114 ? -6.834 -4.946 4.916 1.00 88.62 114 LEU A CA 1
ATOM 870 C C . LEU A 1 114 ? -7.172 -5.959 6.016 1.00 88.62 114 LEU A C 1
ATOM 872 O O . LEU A 1 114 ? -6.488 -6.058 7.037 1.00 88.62 114 LEU A O 1
ATOM 876 N N . CYS A 1 115 ? -8.222 -6.741 5.796 1.00 93.38 115 CYS A N 1
ATOM 877 C CA . CYS A 1 115 ? -8.564 -7.849 6.667 1.00 93.38 115 CYS A CA 1
ATOM 878 C C . CYS A 1 115 ? -7.667 -9.053 6.361 1.00 93.38 115 CYS A C 1
ATOM 880 O O . CYS A 1 115 ? -7.685 -9.589 5.256 1.00 93.38 115 CYS A O 1
ATOM 882 N N . THR A 1 116 ? -6.960 -9.551 7.375 1.00 94.50 116 THR A N 1
ATOM 883 C CA . THR A 1 116 ? -6.068 -10.714 7.262 1.00 94.50 116 THR A CA 1
ATOM 884 C C . THR A 1 116 ? -6.801 -11.986 6.817 1.00 94.50 116 THR A C 1
ATOM 886 O O . THR A 1 116 ? -6.219 -12.828 6.145 1.00 94.50 116 THR A O 1
ATOM 889 N N . TRP A 1 117 ? -8.081 -12.144 7.162 1.00 93.94 117 TRP A N 1
ATOM 890 C CA . TRP A 1 117 ? -8.822 -13.378 6.883 1.00 93.94 117 TRP A CA 1
ATOM 891 C C . TRP A 1 117 ? -9.421 -13.436 5.478 1.00 93.94 117 TRP A C 1
ATOM 893 O O . TRP A 1 117 ? -9.372 -14.492 4.859 1.00 93.94 117 TRP A O 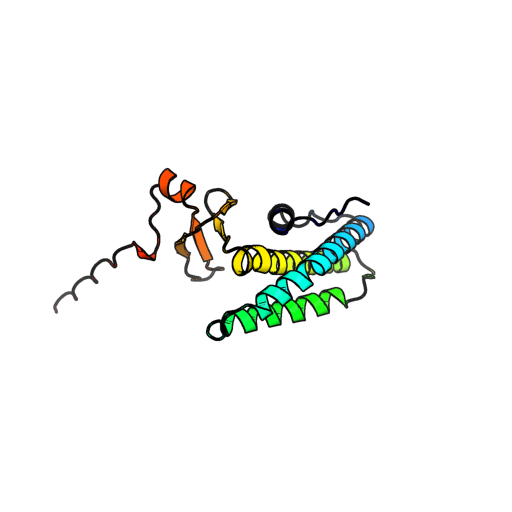1
ATOM 903 N N . CYS A 1 118 ? -9.992 -12.340 4.971 1.00 93.62 118 CYS A N 1
ATOM 904 C CA . CYS A 1 118 ? -10.571 -12.321 3.620 1.00 93.62 118 CYS A CA 1
ATOM 905 C C . CYS A 1 118 ? -9.658 -11.695 2.566 1.00 93.62 118 CYS A C 1
ATOM 907 O O . CYS A 1 118 ? -10.019 -11.722 1.397 1.00 93.62 118 CYS A O 1
ATOM 909 N N . GLN A 1 119 ? -8.502 -11.151 2.968 1.00 91.88 119 GLN A N 1
ATOM 910 C CA . GLN A 1 119 ? -7.553 -10.478 2.076 1.00 91.88 119 GLN A CA 1
ATOM 911 C C . GLN A 1 119 ? -8.209 -9.339 1.277 1.00 91.88 119 GLN A C 1
ATOM 913 O O . GLN A 1 119 ? -7.872 -9.097 0.123 1.00 91.88 119 GLN A O 1
ATOM 918 N N . ASP A 1 120 ? -9.147 -8.635 1.915 1.00 89.50 120 ASP A N 1
ATOM 919 C CA . ASP A 1 120 ? -9.878 -7.515 1.324 1.00 89.50 120 ASP A CA 1
ATOM 920 C C . ASP A 1 120 ? -9.968 -6.341 2.309 1.00 89.50 120 ASP A C 1
ATOM 922 O O . ASP A 1 120 ? -9.917 -6.530 3.532 1.00 89.50 120 ASP A O 1
ATOM 926 N N . TYR A 1 121 ? -10.073 -5.122 1.784 1.00 86.00 121 TYR A N 1
ATOM 927 C CA . TYR A 1 121 ? -10.217 -3.903 2.575 1.00 86.00 121 TYR A CA 1
ATOM 928 C C . TYR A 1 121 ? -11.662 -3.790 3.055 1.00 86.00 121 TYR A C 1
ATOM 930 O O . TYR A 1 121 ? -12.570 -3.497 2.284 1.00 86.00 121 TYR A O 1
ATOM 938 N N . GLY A 1 122 ? -11.891 -4.032 4.342 1.00 83.88 122 GLY A N 1
ATOM 939 C CA . GLY A 1 122 ? -13.230 -3.992 4.928 1.00 83.88 122 GLY A CA 1
ATOM 940 C C . GLY A 1 122 ? -13.536 -2.674 5.627 1.00 83.88 122 GLY A C 1
ATOM 941 O O . GLY A 1 122 ? -12.623 -1.946 6.020 1.00 83.88 122 GLY A O 1
ATOM 942 N N . ASP A 1 123 ? -14.825 -2.426 5.839 1.00 81.50 123 ASP A N 1
ATOM 943 C CA . ASP A 1 123 ? -15.304 -1.396 6.759 1.00 81.50 123 ASP A CA 1
ATOM 944 C C . ASP A 1 123 ? -15.211 -1.887 8.213 1.00 81.50 123 ASP A C 1
ATOM 946 O O . ASP A 1 123 ? -15.301 -3.090 8.497 1.00 81.50 123 ASP A O 1
ATOM 950 N N . ASP A 1 124 ? -14.998 -0.946 9.137 1.00 87.12 124 ASP A N 1
ATOM 951 C CA . ASP A 1 124 ? -14.799 -1.196 10.573 1.00 87.12 124 ASP A CA 1
ATOM 952 C C . ASP A 1 124 ? -13.815 -2.354 10.891 1.00 87.12 124 ASP A C 1
ATOM 954 O O . ASP A 1 124 ? -14.125 -3.282 11.654 1.00 87.12 124 ASP A O 1
ATOM 958 N N . PRO A 1 125 ? -12.608 -2.373 10.301 1.00 89.19 125 PRO A N 1
ATOM 959 C CA . PRO A 1 125 ? -11.605 -3.366 10.642 1.00 89.19 125 PRO A CA 1
ATOM 960 C C . PRO A 1 125 ? -11.095 -3.111 12.062 1.00 89.19 125 PRO A C 1
ATOM 962 O O . PRO A 1 125 ? -10.747 -1.993 12.439 1.00 89.19 125 PRO A O 1
ATOM 965 N N . ARG A 1 126 ? -11.025 -4.170 12.870 1.00 93.94 126 ARG A N 1
ATOM 966 C CA . ARG A 1 126 ? -10.529 -4.093 14.250 1.00 93.94 126 ARG A CA 1
ATOM 967 C C . ARG A 1 126 ? -9.272 -4.929 14.396 1.00 93.94 126 ARG A C 1
ATOM 969 O O . ARG A 1 126 ? -9.183 -6.021 13.833 1.00 93.94 126 ARG A O 1
ATOM 976 N N . LEU A 1 127 ? -8.318 -4.406 15.161 1.00 94.19 127 LEU A N 1
ATOM 977 C CA . LEU A 1 127 ? -7.094 -5.110 15.519 1.00 94.19 127 LEU A CA 1
ATOM 978 C C . LEU A 1 127 ? -7.451 -6.344 16.349 1.00 94.19 127 LEU A C 1
ATOM 980 O O . LEU A 1 127 ? -8.100 -6.224 17.384 1.00 94.19 127 LEU A O 1
ATOM 984 N N . ILE A 1 128 ? -7.037 -7.521 15.896 1.00 96.44 128 ILE A N 1
ATOM 985 C CA . ILE A 1 128 ? -7.273 -8.809 16.560 1.00 96.44 128 ILE A CA 1
ATOM 986 C C . ILE A 1 128 ? -6.042 -9.242 17.350 1.00 96.44 128 ILE A C 1
ATOM 988 O O . ILE A 1 128 ? -6.157 -9.774 18.459 1.00 96.44 128 ILE A O 1
ATOM 992 N N . GLN A 1 129 ? -4.856 -9.025 16.788 1.00 93.25 129 GLN A N 1
ATOM 993 C CA . GLN A 1 129 ? -3.599 -9.475 17.370 1.00 93.25 129 GLN A CA 1
ATOM 994 C C . GLN A 1 129 ? -2.445 -8.602 16.891 1.00 93.25 129 GLN A C 1
ATOM 996 O O . GLN A 1 129 ? -2.403 -8.214 15.726 1.00 93.25 129 GLN A O 1
ATOM 1001 N N . VAL A 1 130 ? -1.495 -8.350 17.786 1.00 91.56 130 VAL A N 1
ATOM 1002 C CA . VAL A 1 130 ? -0.164 -7.850 17.439 1.00 91.56 130 VAL A CA 1
ATOM 1003 C C . VAL A 1 130 ? 0.784 -9.045 17.444 1.00 91.56 130 VAL A C 1
ATOM 1005 O O . VAL A 1 130 ? 0.778 -9.842 18.381 1.00 91.56 130 VAL A O 1
ATOM 1008 N N . ILE A 1 131 ? 1.547 -9.200 16.369 1.00 88.00 131 ILE A N 1
ATOM 1009 C CA . ILE A 1 131 ? 2.661 -10.138 16.271 1.00 88.00 131 ILE A CA 1
ATOM 1010 C C . ILE A 1 131 ? 3.904 -9.332 16.625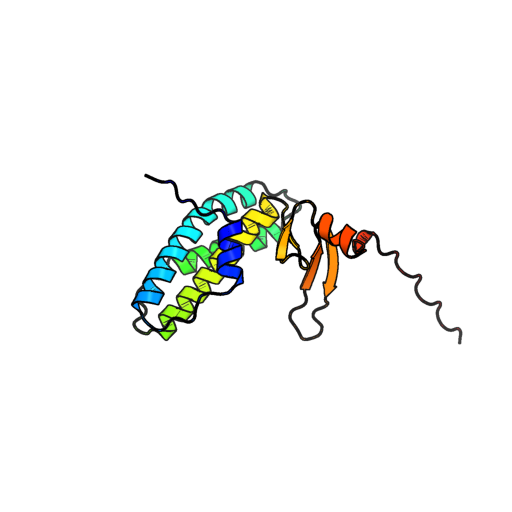 1.00 88.00 131 ILE A C 1
ATOM 1012 O O . ILE A 1 131 ? 4.313 -8.458 15.861 1.00 88.00 131 ILE A O 1
ATOM 1016 N N . GLU A 1 132 ? 4.475 -9.583 17.797 1.00 86.44 132 GLU A N 1
ATOM 1017 C CA . GLU A 1 132 ? 5.687 -8.888 18.221 1.00 86.44 132 GLU A CA 1
ATOM 1018 C C . GLU A 1 132 ? 6.870 -9.275 17.328 1.00 86.44 132 GLU A C 1
ATOM 1020 O O . GLU A 1 132 ? 7.068 -10.439 16.972 1.00 86.44 132 GLU A O 1
ATOM 1025 N N . ALA A 1 133 ? 7.657 -8.270 16.953 1.00 77.94 133 ALA A N 1
ATOM 1026 C CA . ALA A 1 133 ? 8.866 -8.433 16.164 1.00 77.94 133 ALA A CA 1
ATOM 1027 C C . ALA A 1 133 ? 9.983 -8.997 17.057 1.00 77.94 133 ALA A C 1
ATOM 1029 O O . ALA A 1 133 ? 10.841 -8.249 17.510 1.00 77.94 133 ALA A O 1
ATOM 1030 N N . GLY A 1 134 ? 9.952 -10.297 17.367 1.00 78.06 134 GLY A N 1
ATOM 1031 C CA . GLY A 1 134 ? 11.036 -10.937 18.123 1.00 78.06 134 GLY A CA 1
ATOM 1032 C C . GLY A 1 134 ? 12.362 -10.850 17.357 1.00 78.06 134 GLY A C 1
ATOM 1033 O O . GLY A 1 134 ? 13.288 -10.158 17.760 1.00 78.06 134 GLY A O 1
ATOM 1034 N N . SER A 1 135 ? 12.429 -11.522 16.207 1.00 65.81 135 SER A N 1
ATOM 1035 C CA . SER A 1 135 ? 13.553 -11.464 15.253 1.00 65.81 135 SER A CA 1
ATOM 1036 C C . SER A 1 135 ? 13.102 -11.325 13.792 1.00 65.81 135 SER A C 1
ATOM 1038 O O . SER A 1 135 ? 13.927 -11.307 12.882 1.00 65.81 135 SER A O 1
ATOM 1040 N N . GLY A 1 136 ? 11.791 -11.235 13.559 1.00 71.19 136 GLY A N 1
ATOM 1041 C CA . GLY A 1 136 ? 11.184 -11.069 12.242 1.00 71.19 136 GLY A CA 1
ATOM 1042 C C . GLY A 1 136 ? 10.407 -9.759 12.129 1.00 71.19 136 GLY A C 1
ATOM 1043 O O . GLY A 1 136 ? 10.267 -9.032 13.117 1.00 71.19 136 GLY A O 1
ATOM 1044 N N . PRO A 1 137 ? 9.868 -9.454 10.938 1.00 60.72 137 PRO A N 1
ATOM 1045 C CA . PRO A 1 137 ? 8.962 -8.333 10.772 1.00 60.72 137 PRO A CA 1
ATOM 1046 C C . PRO A 1 137 ? 7.689 -8.642 11.567 1.00 60.72 137 PRO A C 1
ATOM 1048 O O . PRO A 1 137 ? 6.885 -9.485 11.173 1.00 60.72 137 PRO A O 1
ATOM 1051 N N . GLY A 1 138 ? 7.539 -8.007 12.730 1.00 84.25 138 GLY A N 1
ATOM 1052 C CA . GLY A 1 138 ? 6.290 -8.040 13.486 1.00 84.25 138 GLY A CA 1
ATOM 1053 C C . GLY A 1 138 ? 5.119 -7.523 12.645 1.00 84.25 138 GLY A C 1
ATOM 1054 O O . GLY A 1 138 ? 5.284 -7.043 11.522 1.00 84.25 138 GLY A O 1
ATOM 1055 N N . GLY A 1 139 ? 3.908 -7.600 13.181 1.00 86.50 139 GLY A N 1
ATOM 1056 C CA . GLY A 1 139 ? 2.718 -7.261 12.414 1.00 86.50 139 GLY A CA 1
ATOM 1057 C C . GLY A 1 139 ? 1.494 -6.993 13.265 1.00 86.50 139 GLY A C 1
ATOM 1058 O O . GLY A 1 139 ? 1.482 -7.170 14.479 1.00 86.50 139 GLY A O 1
ATOM 1059 N N . SER A 1 140 ? 0.434 -6.549 12.608 1.00 90.69 140 SER A N 1
ATOM 1060 C CA . SER A 1 140 ? -0.877 -6.352 13.214 1.00 90.69 140 SER A CA 1
ATOM 1061 C C . SER A 1 140 ? -1.911 -7.044 12.342 1.00 90.69 140 SER A C 1
ATOM 1063 O O . SER A 1 140 ? -1.989 -6.784 11.143 1.00 90.69 140 SER A O 1
ATOM 1065 N N . LEU A 1 141 ? -2.678 -7.955 12.936 1.00 93.38 141 LEU A N 1
ATOM 1066 C CA . LEU A 1 141 ? -3.731 -8.692 12.249 1.00 93.38 141 LEU A CA 1
ATOM 1067 C C . LEU A 1 141 ? -5.058 -7.986 12.474 1.00 93.38 141 LEU A C 1
ATOM 1069 O O . LEU A 1 141 ? -5.502 -7.848 13.616 1.00 93.38 141 LEU A O 1
ATOM 1073 N N . PHE A 1 142 ? -5.708 -7.575 11.393 1.00 95.06 142 PHE A N 1
ATOM 1074 C CA . PHE A 1 142 ? -7.008 -6.915 11.431 1.00 95.06 142 PHE A CA 1
ATOM 1075 C C . PHE A 1 142 ? -8.086 -7.831 10.857 1.00 95.06 142 PHE A C 1
ATOM 1077 O O . PHE A 1 142 ? -7.852 -8.588 9.911 1.00 95.06 142 PHE A O 1
ATOM 1084 N N . ALA A 1 143 ? -9.297 -7.750 11.402 1.00 95.25 143 ALA A N 1
ATOM 1085 C CA . ALA A 1 143 ? -10.454 -8.444 10.850 1.00 95.25 143 ALA A CA 1
ATOM 1086 C C . ALA A 1 143 ? -11.627 -7.490 10.644 1.00 95.25 143 ALA A C 1
ATOM 1088 O O . ALA A 1 143 ? -11.956 -6.722 11.550 1.00 95.25 143 ALA A O 1
ATOM 1089 N N . CYS A 1 144 ? -12.278 -7.576 9.481 1.00 94.88 144 CYS A N 1
ATOM 1090 C CA . CYS A 1 144 ? -13.556 -6.913 9.222 1.00 94.88 144 CYS A CA 1
ATOM 1091 C C . CYS A 1 144 ? -14.686 -7.567 10.034 1.00 94.88 144 CYS A C 1
ATOM 1093 O O . CYS A 1 144 ? -14.545 -8.700 10.508 1.00 94.88 144 CYS A O 1
ATOM 1095 N N . VAL A 1 145 ? -15.818 -6.870 10.172 1.00 93.75 145 VAL A N 1
ATOM 1096 C CA . VAL A 1 145 ? -16.992 -7.327 10.945 1.00 93.75 145 VAL A CA 1
ATOM 1097 C C . VAL A 1 145 ? -17.405 -8.756 10.570 1.00 93.75 145 VAL A C 1
ATOM 1099 O O . VAL A 1 145 ? -17.518 -9.619 11.442 1.00 93.75 145 VAL A O 1
ATOM 1102 N N . SER A 1 146 ? -17.549 -9.034 9.272 1.00 94.19 146 SER A N 1
ATOM 1103 C CA . SER A 1 146 ? -17.977 -10.344 8.766 1.00 94.19 146 SER A CA 1
ATOM 1104 C C . SER A 1 146 ? -16.992 -11.464 9.119 1.00 94.19 146 SER A C 1
ATOM 1106 O O . SER A 1 146 ? -17.402 -12.546 9.542 1.00 94.19 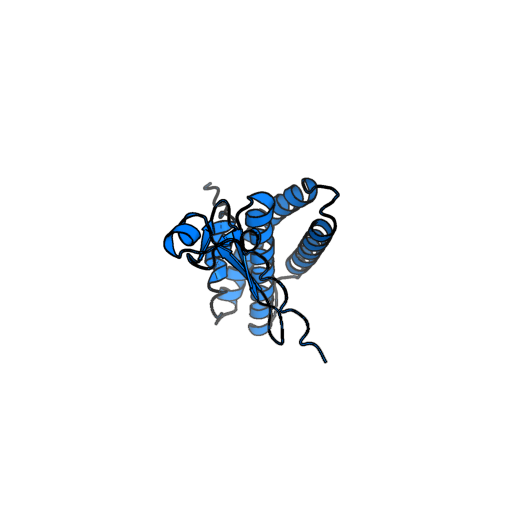146 SER A O 1
ATOM 1108 N N . CYS A 1 147 ? -15.684 -11.210 8.999 1.00 96.50 147 CYS A N 1
ATOM 1109 C CA . CYS A 1 147 ? -14.650 -12.183 9.353 1.00 96.50 147 CYS A CA 1
ATOM 1110 C C . CYS A 1 147 ? -14.559 -12.410 10.863 1.00 96.50 147 CYS A C 1
ATOM 1112 O O . CYS A 1 147 ? -14.314 -13.545 11.276 1.00 96.50 147 CYS A O 1
ATOM 1114 N N . ARG A 1 148 ? -14.794 -11.376 11.686 1.00 96.31 148 ARG A N 1
ATOM 1115 C CA . ARG A 1 148 ? -14.868 -11.530 13.147 1.00 96.31 148 ARG A CA 1
ATOM 1116 C C . ARG A 1 148 ? -16.009 -12.452 13.550 1.00 96.31 148 ARG A C 1
ATOM 1118 O O . ARG A 1 148 ? -15.768 -13.408 14.279 1.00 96.31 148 ARG A O 1
ATOM 1125 N N . ALA A 1 149 ? -17.209 -12.213 13.020 1.00 95.44 149 ALA A N 1
ATOM 1126 C CA . ALA A 1 149 ? -18.384 -13.031 13.311 1.00 95.44 149 ALA A CA 1
ATOM 1127 C C . ALA A 1 149 ? -18.196 -14.492 12.871 1.00 95.44 149 ALA A C 1
ATOM 1129 O O . ALA A 1 149 ? -18.431 -15.408 13.654 1.00 95.44 149 ALA A O 1
ATOM 1130 N N . ARG A 1 150 ? -17.705 -14.715 11.643 1.00 97.06 150 ARG A N 1
ATOM 1131 C CA . ARG A 1 150 ? -17.520 -16.065 11.084 1.00 97.06 150 ARG A CA 1
ATOM 1132 C C . ARG A 1 150 ? -16.486 -16.899 11.841 1.00 97.06 150 ARG A C 1
ATOM 1134 O O . ARG A 1 150 ? -16.659 -18.103 11.966 1.00 97.06 150 ARG A O 1
ATOM 1141 N N . ASN A 1 151 ? -15.411 -16.268 12.309 1.00 96.44 151 ASN A N 1
ATOM 1142 C CA . ASN A 1 151 ? -14.277 -16.965 12.921 1.00 96.44 151 ASN A CA 1
ATOM 1143 C C . ASN A 1 151 ? -14.239 -16.817 14.453 1.00 96.44 151 ASN A C 1
ATOM 1145 O O . ASN A 1 151 ? -13.246 -17.188 15.074 1.00 96.44 151 ASN A O 1
ATOM 1149 N N . GLY A 1 152 ? -15.277 -16.235 15.069 1.00 95.81 152 GLY A N 1
ATOM 1150 C CA . GLY A 1 152 ? -15.316 -15.989 16.514 1.00 95.81 152 GLY A CA 1
ATOM 1151 C C . GLY A 1 152 ? -14.170 -15.102 17.023 1.00 95.81 152 GLY A C 1
ATOM 1152 O O . GLY A 1 152 ? -13.713 -15.269 18.154 1.00 95.81 152 GLY A O 1
ATOM 1153 N N . LEU A 1 153 ? -13.662 -14.183 16.194 1.00 95.81 153 LEU A N 1
ATOM 1154 C CA . LEU A 1 153 ? -12.507 -13.351 16.544 1.00 95.81 153 LEU A CA 1
ATOM 1155 C C . LEU A 1 153 ? -12.947 -12.193 17.430 1.00 95.81 153 LEU A C 1
ATOM 1157 O O . LEU A 1 153 ? -13.872 -11.452 17.095 1.00 95.81 153 LEU A O 1
ATOM 1161 N N . ARG A 1 154 ? -12.218 -11.988 18.525 1.00 95.69 154 ARG A N 1
ATOM 1162 C CA . ARG A 1 154 ? -12.440 -10.866 19.438 1.00 95.69 154 ARG A CA 1
ATOM 1163 C C . ARG A 1 154 ? -11.392 -9.777 19.191 1.00 95.69 154 ARG A C 1
ATOM 1165 O O . ARG A 1 154 ? -10.202 -10.115 19.145 1.00 95.69 154 ARG A O 1
ATOM 1172 N N . PRO A 1 155 ? -11.802 -8.505 19.036 1.00 95.81 155 PRO A N 1
ATOM 1173 C CA . PRO A 1 155 ? -10.888 -7.370 19.036 1.00 95.81 155 PRO A CA 1
ATOM 1174 C C . PRO A 1 155 ? -9.917 -7.415 20.217 1.00 95.81 155 PRO A C 1
ATOM 1176 O O . PRO A 1 155 ? -10.266 -7.855 21.311 1.00 95.81 155 PRO A O 1
ATOM 1179 N N . LEU A 1 156 ? -8.693 -6.936 20.003 1.00 93.25 156 LEU A N 1
ATOM 1180 C CA . LEU A 1 156 ? -7.653 -6.881 21.027 1.00 93.25 156 LEU A CA 1
ATOM 1181 C C . LEU A 1 156 ? -8.097 -6.063 22.247 1.00 93.25 156 LEU A C 1
ATOM 1183 O O . LEU A 1 156 ? -7.760 -6.423 23.367 1.00 93.25 156 LEU A O 1
ATOM 1187 N N . THR A 1 157 ? -8.902 -5.020 22.037 1.00 92.25 157 THR A N 1
ATOM 1188 C CA . THR A 1 157 ? -9.510 -4.198 23.097 1.00 92.25 157 THR A CA 1
ATOM 1189 C C . THR A 1 157 ? -10.473 -4.971 23.993 1.00 92.25 157 THR A C 1
ATOM 1191 O O . THR A 1 157 ? -10.665 -4.599 25.145 1.00 92.25 157 THR A O 1
ATOM 1194 N N . ASP A 1 158 ? -11.055 -6.055 23.480 1.00 91.62 158 ASP A N 1
ATOM 1195 C CA . ASP A 1 158 ? -12.081 -6.841 24.170 1.00 91.62 158 ASP A CA 1
ATOM 1196 C C . ASP A 1 158 ? -11.473 -8.055 24.881 1.00 91.62 158 ASP A C 1
ATOM 1198 O O . ASP A 1 158 ? -12.150 -8.764 25.635 1.00 91.62 158 ASP A O 1
ATOM 1202 N N . LYS A 1 159 ? -10.187 -8.329 24.630 1.00 86.19 159 LYS A N 1
ATOM 1203 C CA . LYS A 1 159 ? -9.436 -9.351 25.350 1.00 86.19 159 LYS A CA 1
ATOM 1204 C C . LYS A 1 159 ? -9.178 -8.812 26.753 1.00 86.19 159 LYS A C 1
ATOM 1206 O O . LYS A 1 159 ? -8.334 -7.943 26.953 1.00 86.19 159 LYS A O 1
ATOM 1211 N N . GLN A 1 160 ? -9.933 -9.321 27.727 1.00 77.56 160 GLN A N 1
ATOM 1212 C CA . GLN A 1 160 ? -9.673 -9.056 29.139 1.00 77.56 160 GLN A CA 1
ATOM 1213 C C . GLN A 1 160 ? -8.200 -9.359 29.428 1.00 77.56 160 GLN A C 1
ATOM 1215 O O . GLN A 1 160 ? -7.707 -10.428 29.055 1.00 77.56 160 GLN A O 1
ATOM 1220 N N . ARG A 1 161 ? -7.495 -8.434 30.096 1.00 69.00 161 ARG A N 1
ATOM 1221 C CA . ARG A 1 161 ? -6.215 -8.784 30.714 1.00 69.00 161 ARG A CA 1
ATOM 1222 C C . ARG A 1 161 ? -6.504 -9.937 31.661 1.00 69.00 161 ARG A C 1
ATOM 1224 O O . ARG A 1 161 ? -7.250 -9.756 32.623 1.00 69.00 161 ARG A O 1
ATOM 1231 N N . LEU A 1 162 ? -5.935 -11.106 31.381 1.00 65.56 162 LEU A N 1
ATOM 1232 C CA . LEU A 1 162 ? -5.862 -12.138 32.401 1.00 65.56 162 LEU A CA 1
ATOM 1233 C C . LEU A 1 162 ? -5.177 -11.503 33.622 1.00 65.56 162 LEU A C 1
ATOM 1235 O O . LEU A 1 162 ? -4.186 -10.783 33.442 1.00 65.56 162 LEU A O 1
ATOM 1239 N N . PRO A 1 163 ? -5.721 -11.686 34.836 1.00 69.00 163 PRO A N 1
ATOM 1240 C CA . PRO A 1 163 ? -5.064 -11.200 36.036 1.00 69.00 163 PRO A CA 1
ATOM 1241 C C . PRO A 1 163 ? -3.646 -11.769 36.067 1.00 69.00 163 PRO A C 1
ATOM 1243 O O . PRO A 1 163 ? -3.442 -12.952 35.791 1.00 69.00 163 PRO A O 1
ATOM 1246 N N . SER A 1 164 ? -2.667 -10.904 36.341 1.00 72.19 164 SER A N 1
ATOM 1247 C CA . SER A 1 164 ? -1.276 -11.332 36.471 1.00 72.19 164 SER A CA 1
ATOM 1248 C C . SER A 1 164 ? -1.219 -12.450 37.516 1.00 72.19 164 SER A C 1
ATOM 1250 O O . SER A 1 164 ? -1.852 -12.291 38.566 1.00 72.19 164 SER A O 1
ATOM 1252 N N . PRO A 1 165 ? -0.523 -13.574 37.258 1.00 78.06 165 PRO A N 1
ATOM 1253 C CA . PRO A 1 165 ? -0.380 -14.616 38.264 1.00 78.06 165 PRO A CA 1
ATOM 1254 C C . PRO A 1 165 ? 0.184 -13.981 39.537 1.00 78.06 165 PRO A C 1
ATOM 1256 O O . PRO A 1 165 ? 1.123 -13.183 39.469 1.00 78.06 165 PRO A O 1
ATOM 1259 N N . ALA A 1 166 ? -0.448 -14.274 40.676 1.00 79.62 166 ALA A N 1
ATOM 1260 C CA . ALA A 1 166 ? 0.023 -13.794 41.967 1.00 79.62 166 ALA A CA 1
ATOM 1261 C C . ALA A 1 166 ? 1.494 -14.214 42.148 1.00 79.62 166 ALA A C 1
ATOM 1263 O O . ALA A 1 166 ? 1.845 -15.326 41.734 1.00 79.62 166 ALA A O 1
ATOM 1264 N N . PRO A 1 167 ? 2.358 -13.355 42.720 1.00 80.25 167 PRO A N 1
ATOM 1265 C CA . PRO A 1 167 ? 3.736 -13.740 42.989 1.00 80.25 167 PRO A CA 1
ATOM 1266 C C . PRO A 1 167 ? 3.725 -15.007 43.848 1.00 80.25 167 PRO A C 1
ATOM 1268 O O . PRO A 1 167 ? 3.012 -15.069 44.852 1.00 80.25 167 PRO A O 1
ATOM 1271 N N . ALA A 1 168 ? 4.462 -16.035 43.421 1.00 80.88 168 ALA A N 1
ATOM 1272 C CA . ALA A 1 168 ? 4.664 -17.227 44.229 1.00 80.88 168 ALA A CA 1
ATOM 1273 C C . ALA A 1 168 ? 5.377 -16.783 45.512 1.00 80.88 168 ALA A C 1
ATOM 1275 O O . ALA A 1 168 ? 6.493 -16.277 45.437 1.00 80.88 168 ALA A O 1
ATOM 1276 N N . GLY A 1 169 ? 4.685 -16.866 46.650 1.00 83.56 169 GLY A N 1
ATOM 1277 C CA . GLY A 1 169 ? 5.246 -16.490 47.944 1.00 83.56 169 GLY A CA 1
ATOM 1278 C C . GLY A 1 169 ? 6.480 -17.331 48.263 1.00 83.56 169 GLY A C 1
ATOM 1279 O O . GLY A 1 169 ? 6.444 -18.550 48.081 1.00 83.56 169 GLY A O 1
ATOM 1280 N N . GLU A 1 170 ? 7.541 -16.647 48.690 1.00 60.91 170 GLU A N 1
ATOM 1281 C CA . GLU A 1 170 ? 8.756 -17.212 49.295 1.00 60.91 170 GLU A CA 1
ATOM 1282 C C . GLU A 1 170 ? 8.496 -17.747 50.709 1.00 60.91 170 GLU A C 1
ATOM 1284 O O . GLU A 1 170 ? 7.686 -17.128 51.443 1.00 60.91 170 GLU A O 1
#

Foldseek 3Di:
DPPPLPQLQNLLVVCVVPDPDDDDPVSLVVLVVVLLVLLVSLLVLLVVLLVPDDPVCVVVNVVSVVLSVQQVVLSPPDPDDVDPVVSVVSSRSSSVSSNVSSCCNCCSVVVWDQAPPVRHTAPPWAFQDWADPPPHPTDTHTHHPVRCVVVVTDHPVRPPPDPDPDPDDD

Organism: NCBI:txid2975659